Protein AF-A0A5W4RU26-F1 (afdb_monomer_lite)

Sequence (57 aa):
MKKEPRIYGSKWDRERLLFLRTHPLCAMCHEQGRVTAATVVDHIIPHKLKEALNSGN

Secondary structure (DSSP, 8-state):
------SS-HHHHHHHHHHHHH--B-HHHHHTT---B------SS--THHHHHHH--

Foldseek 3Di:
DDDDPDLDDPVCVVVFVVVCVVVQADPVCVVVVHGDGDPDDDDPDDPCSVVVVVVPD

Int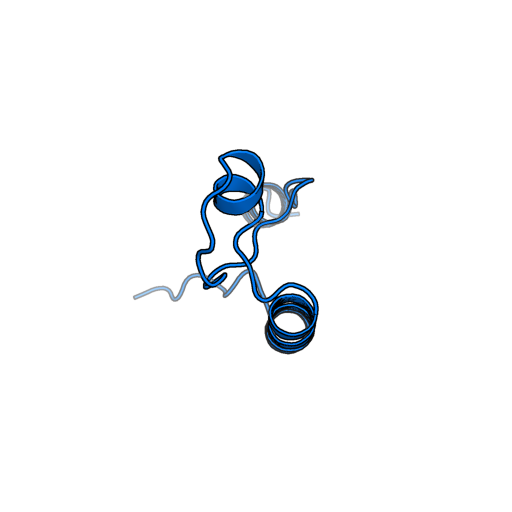erPro domains:
  IPR003615 HNH nuclease [cd00085] (16-57)

Organism: Salmonella derby (NCBI:txid28144)

Structure (mmCIF, N/CA/C/O backbone):
data_AF-A0A5W4RU26-F1
#
_entry.id   AF-A0A5W4RU26-F1
#
loop_
_atom_site.group_PDB
_atom_site.id
_atom_site.type_symbol
_atom_site.label_atom_id
_atom_site.label_alt_id
_atom_site.label_comp_id
_atom_site.label_asym_id
_atom_site.label_entity_id
_atom_site.label_seq_id
_atom_site.pdbx_PDB_ins_code
_atom_site.Cartn_x
_atom_site.Cartn_y
_atom_site.Cartn_z
_atom_site.occupancy
_atom_site.B_iso_or_equiv
_atom_site.auth_seq_id
_atom_site.auth_comp_id
_atom_site.auth_asym_id
_atom_site.auth_atom_id
_atom_site.pdbx_PDB_model_num
ATOM 1 N N . MET A 1 1 ? -14.697 -11.295 -30.503 1.00 50.12 1 MET A N 1
ATOM 2 C CA . MET A 1 1 ? -14.307 -10.379 -29.405 1.00 50.12 1 MET A CA 1
ATOM 3 C C . MET A 1 1 ? -12.788 -10.313 -29.341 1.00 50.12 1 MET A C 1
ATOM 5 O O . MET A 1 1 ? -12.174 -11.330 -29.041 1.00 50.12 1 MET A O 1
ATOM 9 N N . LYS A 1 2 ? -12.171 -9.173 -29.682 1.00 52.09 2 LYS A N 1
ATOM 10 C CA . LYS A 1 2 ? -10.725 -8.984 -29.482 1.00 52.09 2 LYS A CA 1
ATOM 11 C C . LYS A 1 2 ? -10.473 -8.870 -27.976 1.00 52.09 2 LYS A C 1
ATOM 13 O O . LYS A 1 2 ? -11.051 -8.005 -27.329 1.00 52.09 2 LYS A O 1
ATOM 18 N N . LYS A 1 3 ? -9.685 -9.789 -27.417 1.00 59.56 3 LYS A N 1
ATOM 19 C CA . LYS A 1 3 ? -9.278 -9.767 -26.008 1.00 59.56 3 LYS A CA 1
ATOM 20 C C . LYS A 1 3 ? -8.247 -8.651 -25.862 1.00 59.56 3 LYS A C 1
ATOM 22 O O . LYS A 1 3 ? -7.188 -8.738 -26.480 1.00 59.56 3 LYS A O 1
ATOM 27 N N . GLU A 1 4 ? -8.563 -7.606 -25.106 1.00 63.28 4 GLU A N 1
ATOM 28 C CA . GLU A 1 4 ? -7.557 -6.609 -24.744 1.00 63.28 4 GLU A CA 1
ATOM 29 C C . GLU A 1 4 ? -6.425 -7.324 -23.990 1.00 63.28 4 GLU A C 1
ATOM 31 O O . GLU A 1 4 ? -6.703 -8.119 -23.080 1.00 63.28 4 GLU A O 1
ATOM 36 N N . PRO A 1 5 ? -5.158 -7.136 -24.392 1.00 60.84 5 PRO A N 1
ATOM 37 C CA . PRO A 1 5 ? -4.044 -7.775 -23.714 1.00 60.84 5 PRO A CA 1
ATOM 38 C C . PRO A 1 5 ? -4.037 -7.321 -22.254 1.00 60.84 5 PRO A C 1
ATOM 40 O O . PRO A 1 5 ? -4.127 -6.126 -21.965 1.00 60.84 5 PRO A O 1
ATOM 43 N N . ARG A 1 6 ? -3.941 -8.274 -21.314 1.00 64.75 6 ARG A N 1
ATOM 44 C CA . ARG A 1 6 ? -3.727 -7.914 -19.908 1.00 64.75 6 ARG A CA 1
ATOM 45 C C . ARG A 1 6 ? -2.422 -7.127 -19.842 1.00 64.75 6 ARG A C 1
ATOM 47 O O . ARG A 1 6 ? -1.357 -7.687 -20.077 1.00 64.75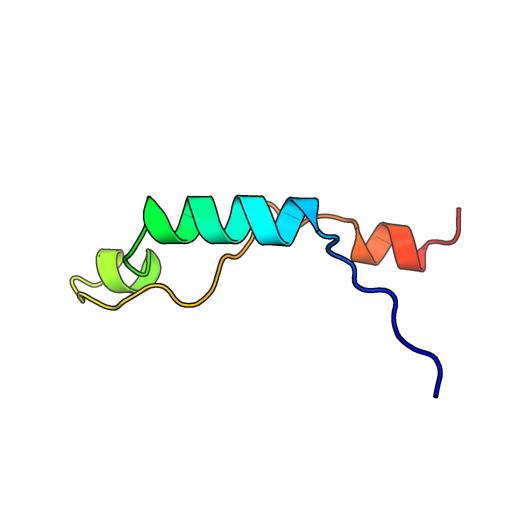 6 ARG A O 1
ATOM 54 N N . ILE A 1 7 ? -2.529 -5.845 -19.497 1.00 65.31 7 ILE A N 1
ATOM 55 C CA . ILE A 1 7 ? -1.387 -4.933 -19.322 1.00 65.31 7 ILE A CA 1
ATOM 56 C C . ILE A 1 7 ? -0.425 -5.489 -18.259 1.00 65.31 7 ILE A C 1
ATOM 58 O O . ILE A 1 7 ? 0.782 -5.275 -18.322 1.00 65.31 7 ILE A O 1
ATOM 62 N N . TYR A 1 8 ? -0.965 -6.258 -17.309 1.00 73.62 8 TYR A N 1
ATOM 63 C CA . TYR A 1 8 ? -0.229 -6.846 -16.203 1.00 73.62 8 TYR A CA 1
ATOM 64 C C . TYR A 1 8 ? -0.169 -8.378 -16.303 1.00 73.62 8 TYR A C 1
ATOM 66 O O . TYR A 1 8 ? -1.192 -9.060 -16.413 1.00 73.62 8 TYR A O 1
ATOM 74 N N . GLY A 1 9 ? 1.053 -8.917 -16.271 1.00 82.06 9 GLY A N 1
ATOM 75 C CA . GLY A 1 9 ? 1.334 -10.355 -16.293 1.00 82.06 9 GLY A CA 1
ATOM 76 C C . GLY A 1 9 ? 1.430 -10.992 -14.901 1.00 82.06 9 GLY A C 1
ATOM 77 O O . GLY A 1 9 ? 1.250 -10.338 -13.878 1.00 82.06 9 GLY A O 1
ATOM 78 N N . SER A 1 10 ? 1.798 -12.276 -14.854 1.00 86.19 10 SER A N 1
ATOM 79 C CA . SER A 1 10 ? 1.928 -13.066 -13.612 1.00 86.19 10 SER A CA 1
ATOM 80 C C . SER A 1 10 ? 2.908 -12.479 -12.586 1.00 86.19 10 SER A C 1
ATOM 82 O O . SER A 1 10 ? 2.710 -12.637 -11.382 1.00 86.19 10 SER A O 1
ATOM 84 N N . LYS A 1 11 ? 3.945 -11.767 -13.047 1.00 85.69 11 LYS A N 1
ATOM 85 C CA . LYS A 1 11 ? 4.878 -11.041 -12.174 1.00 85.69 11 LYS A CA 1
ATOM 86 C C . LYS A 1 11 ? 4.152 -9.979 -11.344 1.00 85.69 11 LYS A C 1
ATOM 88 O O . LYS A 1 11 ? 4.356 -9.919 -10.140 1.00 85.69 11 LYS A O 1
ATOM 93 N N .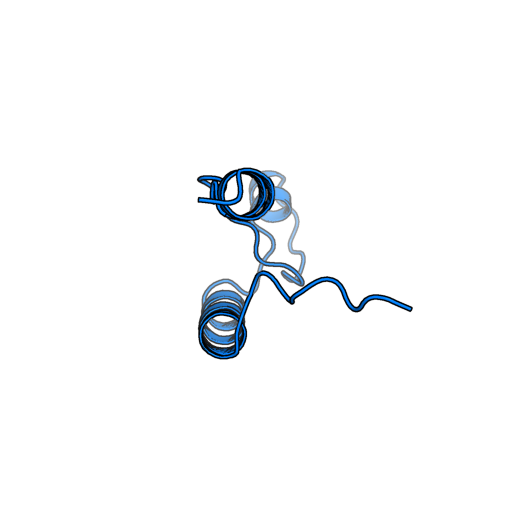 TRP A 1 12 ? 3.271 -9.195 -11.966 1.00 87.62 12 TRP A N 1
ATOM 94 C CA . TRP A 1 12 ? 2.479 -8.188 -11.258 1.00 87.62 12 TRP A CA 1
ATOM 95 C C . TRP A 1 12 ? 1.533 -8.825 -10.243 1.00 87.62 12 TRP A C 1
ATOM 97 O O . TRP A 1 12 ? 1.463 -8.359 -9.113 1.00 87.62 12 TRP A O 1
ATOM 107 N N . ASP A 1 13 ? 0.862 -9.921 -10.608 1.00 89.19 13 ASP A N 1
ATOM 108 C CA . ASP A 1 13 ? -0.052 -10.618 -9.696 1.00 89.19 13 ASP A CA 1
ATOM 109 C C . ASP A 1 13 ? 0.679 -11.070 -8.409 1.00 89.19 13 ASP A C 1
ATOM 111 O O . ASP A 1 13 ? 0.160 -10.892 -7.305 1.00 89.19 13 ASP A O 1
ATOM 115 N N . ARG A 1 14 ? 1.918 -11.575 -8.527 1.00 91.94 14 ARG A N 1
ATO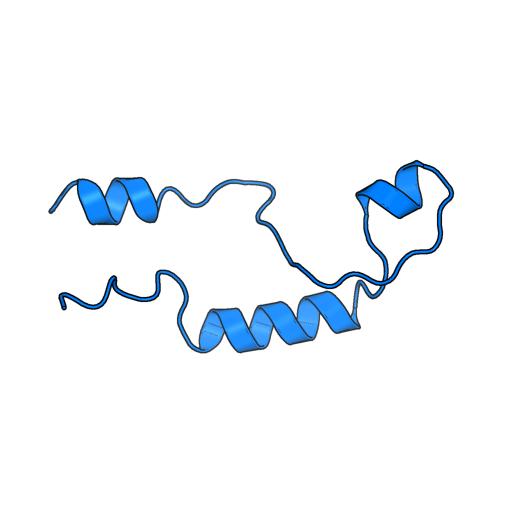M 116 C CA . ARG A 1 14 ? 2.761 -11.950 -7.377 1.00 91.94 14 ARG A CA 1
ATOM 117 C C . ARG A 1 14 ? 3.152 -10.745 -6.518 1.00 91.94 14 ARG A C 1
ATOM 119 O O . ARG A 1 14 ? 2.960 -10.789 -5.303 1.00 91.94 14 ARG A O 1
ATOM 126 N N . GLU A 1 15 ? 3.697 -9.696 -7.132 1.00 91.94 15 GLU A N 1
ATOM 127 C CA . GLU A 1 15 ? 4.144 -8.500 -6.404 1.00 91.94 15 GLU A CA 1
ATOM 128 C C . GLU A 1 15 ? 2.968 -7.785 -5.728 1.00 91.94 15 GLU A C 1
ATOM 130 O O . GLU A 1 15 ? 3.058 -7.405 -4.564 1.00 91.94 15 GLU A O 1
ATOM 135 N N . ARG A 1 16 ? 1.816 -7.701 -6.405 1.00 92.31 16 ARG A N 1
ATOM 136 C CA . ARG A 1 16 ? 0.572 -7.155 -5.852 1.00 92.31 16 ARG A CA 1
ATOM 137 C C . ARG A 1 16 ? 0.148 -7.886 -4.580 1.00 92.31 16 ARG A C 1
ATOM 139 O O . ARG A 1 16 ? -0.230 -7.245 -3.603 1.00 92.31 16 ARG A O 1
ATOM 146 N N . LEU A 1 17 ? 0.181 -9.220 -4.581 1.00 94.06 17 LEU A N 1
ATOM 147 C CA . LEU A 1 17 ? -0.182 -10.013 -3.402 1.00 94.06 17 LEU A CA 1
ATOM 148 C C . LEU A 1 17 ? 0.795 -9.799 -2.246 1.00 94.06 17 LEU A C 1
ATOM 150 O O . LEU A 1 17 ? 0.362 -9.697 -1.099 1.00 94.06 17 LEU A O 1
ATOM 154 N N . LEU A 1 18 ? 2.096 -9.726 -2.534 1.00 95.62 18 LEU A N 1
ATOM 155 C CA . LEU A 1 18 ? 3.104 -9.430 -1.521 1.00 95.62 18 LEU A CA 1
ATOM 156 C C . LEU A 1 18 ? 2.887 -8.032 -0.928 1.00 95.62 18 LEU A C 1
ATOM 158 O O . LEU A 1 18 ? 2.881 -7.884 0.291 1.00 95.62 18 LEU A O 1
ATOM 162 N N . PHE A 1 19 ? 2.631 -7.040 -1.780 1.00 94.75 19 PHE A N 1
ATOM 163 C CA . PHE A 1 19 ? 2.400 -5.661 -1.369 1.00 94.75 19 PHE A CA 1
ATOM 164 C C . PHE A 1 19 ? 1.160 -5.515 -0.482 1.00 94.75 19 PHE A C 1
ATOM 166 O O . PHE A 1 19 ? 1.230 -4.865 0.555 1.00 94.75 19 PHE A O 1
ATOM 173 N N . LEU A 1 20 ? 0.043 -6.168 -0.825 1.00 95.31 20 LEU A N 1
ATOM 174 C CA . LEU A 1 20 ? -1.169 -6.151 0.008 1.00 95.31 20 LEU A CA 1
ATOM 175 C C . LEU A 1 20 ? -0.979 -6.848 1.361 1.00 95.31 20 LEU A C 1
ATOM 177 O O . LEU A 1 20 ? -1.640 -6.490 2.330 1.00 95.31 20 LEU A O 1
ATOM 181 N N . ARG A 1 21 ? -0.085 -7.840 1.451 1.00 95.12 21 ARG A N 1
ATOM 182 C CA . ARG A 1 21 ? 0.234 -8.494 2.730 1.00 95.12 21 ARG A CA 1
ATOM 183 C C . ARG A 1 21 ? 1.069 -7.600 3.637 1.00 95.12 21 ARG A C 1
ATOM 185 O O . ARG A 1 21 ? 0.865 -7.622 4.845 1.00 95.12 21 ARG A O 1
ATOM 192 N N . THR A 1 22 ? 2.007 -6.842 3.071 1.00 95.88 22 THR A N 1
ATOM 193 C CA . THR A 1 22 ? 2.847 -5.908 3.835 1.00 95.88 22 THR A CA 1
ATOM 194 C C . THR A 1 22 ? 2.128 -4.595 4.147 1.00 95.88 22 THR A C 1
ATOM 196 O O . THR A 1 22 ? 2.402 -3.989 5.177 1.00 95.88 22 THR A O 1
ATOM 199 N N . HIS A 1 23 ? 1.161 -4.199 3.314 1.00 94.75 23 HIS A N 1
ATOM 200 C CA . HIS A 1 23 ? 0.329 -3.006 3.477 1.00 94.75 23 HIS A CA 1
ATOM 201 C C . HIS A 1 23 ? -1.155 -3.403 3.531 1.00 94.75 23 HIS A C 1
ATOM 203 O O . HIS A 1 23 ? -1.897 -3.187 2.570 1.00 94.75 23 HIS A O 1
ATOM 209 N N . PRO A 1 24 ? -1.613 -4.000 4.648 1.00 95.38 24 PRO A N 1
ATOM 210 C CA . PRO A 1 24 ? -2.972 -4.527 4.750 1.00 95.38 24 PRO A CA 1
ATOM 211 C C . PRO A 1 24 ? -4.044 -3.433 4.834 1.00 95.38 24 PRO A C 1
ATOM 213 O O . PRO A 1 24 ? -5.226 -3.740 4.697 1.00 95.38 24 PRO A O 1
ATOM 216 N N . LEU A 1 25 ? -3.664 -2.171 5.066 1.00 96.69 25 LEU A N 1
ATOM 217 C CA . LEU A 1 25 ? -4.584 -1.043 5.210 1.00 96.69 25 LEU A CA 1
ATOM 218 C C . LEU A 1 25 ? -4.542 -0.109 4.000 1.00 96.69 25 LEU A C 1
ATOM 220 O O . LEU A 1 25 ? -3.498 0.116 3.393 1.00 96.69 25 LEU A O 1
ATOM 224 N N . CYS A 1 26 ? -5.693 0.472 3.672 1.00 96.06 26 CYS A N 1
ATOM 225 C CA . CYS A 1 26 ? -5.804 1.493 2.641 1.00 96.06 26 CYS A CA 1
ATOM 226 C C . CYS A 1 26 ? -5.086 2.772 3.089 1.00 96.06 26 CYS A C 1
ATOM 228 O O . CYS A 1 26 ? -5.485 3.386 4.079 1.00 96.06 26 CYS A O 1
ATOM 230 N N . ALA A 1 27 ? -4.084 3.204 2.319 1.00 94.06 27 ALA A N 1
ATOM 231 C CA . ALA A 1 27 ? -3.296 4.402 2.612 1.00 94.06 27 ALA A CA 1
ATOM 232 C C . ALA A 1 27 ? -4.169 5.664 2.755 1.00 94.06 27 ALA A C 1
ATOM 234 O O . ALA A 1 27 ? -4.077 6.362 3.758 1.00 94.06 27 ALA A O 1
ATOM 235 N N . MET A 1 28 ? -5.105 5.890 1.825 1.00 94.56 28 MET A N 1
ATOM 236 C CA . MET A 1 28 ? -6.001 7.057 1.864 1.00 94.56 28 MET A CA 1
ATOM 237 C C . MET A 1 28 ? -6.948 7.041 3.069 1.00 94.56 28 MET A C 1
ATOM 239 O O . MET A 1 28 ? -7.281 8.082 3.628 1.00 94.56 28 MET A O 1
ATOM 243 N N . CYS A 1 29 ? -7.428 5.858 3.468 1.00 96.12 29 CYS A N 1
ATOM 244 C CA . CYS A 1 29 ? -8.279 5.740 4.651 1.00 96.12 29 CYS A CA 1
ATOM 245 C C . CYS A 1 29 ? -7.462 5.978 5.922 1.00 96.12 29 CYS A C 1
ATOM 247 O O . CYS A 1 29 ? -7.926 6.683 6.814 1.00 96.12 29 CYS A O 1
ATOM 249 N N . HIS A 1 30 ? -6.241 5.444 5.971 1.00 94.50 30 HIS A N 1
ATOM 250 C CA . HIS A 1 30 ? -5.326 5.619 7.090 1.00 94.50 30 HIS A CA 1
ATOM 251 C C . HIS A 1 30 ? -4.975 7.098 7.317 1.00 94.50 30 HIS A C 1
ATOM 253 O O . HIS A 1 30 ? -5.023 7.560 8.452 1.00 94.50 30 HIS A O 1
ATOM 259 N N . GLU A 1 31 ? -4.729 7.869 6.253 1.00 94.12 31 GLU A N 1
ATOM 260 C CA . GLU A 1 31 ? -4.523 9.329 6.330 1.00 94.12 31 GLU A CA 1
ATOM 261 C C . GLU A 1 31 ? -5.723 10.080 6.923 1.00 94.12 31 GLU A C 1
ATOM 263 O O . GLU A 1 31 ? -5.562 11.108 7.574 1.00 94.12 31 GLU A O 1
ATOM 268 N N . GLN A 1 32 ? -6.931 9.547 6.746 1.00 96.44 32 GLN A N 1
ATOM 269 C CA . GLN A 1 32 ? -8.167 10.096 7.310 1.00 96.44 32 GLN A CA 1
ATOM 270 C C . GLN A 1 32 ? -8.487 9.536 8.708 1.00 96.44 32 GLN A C 1
ATOM 272 O O . GLN A 1 32 ? -9.589 9.746 9.213 1.00 96.44 32 GLN A O 1
ATOM 277 N N . GLY A 1 33 ? -7.575 8.773 9.320 1.00 95.81 33 GLY A N 1
ATOM 278 C CA . GLY A 1 33 ? -7.784 8.126 10.619 1.00 95.81 33 GLY A CA 1
ATOM 279 C C . GLY A 1 33 ? -8.744 6.930 10.585 1.00 95.81 33 GLY A C 1
ATOM 280 O O . GLY A 1 33 ? -9.219 6.488 11.629 1.00 95.81 33 GLY A O 1
ATOM 281 N N . ARG A 1 34 ? -9.055 6.392 9.399 1.00 96.50 34 ARG A N 1
ATOM 282 C CA . ARG A 1 34 ? -9.956 5.245 9.218 1.00 96.50 34 ARG A CA 1
ATOM 283 C C . ARG A 1 34 ? -9.164 3.956 9.015 1.00 96.50 34 ARG A C 1
ATOM 285 O O . ARG A 1 34 ? -8.309 3.863 8.137 1.00 96.50 34 ARG A O 1
ATOM 292 N N . VAL A 1 35 ? -9.519 2.915 9.767 1.00 96.19 35 VAL A N 1
ATOM 293 C CA . VAL A 1 35 ? -8.955 1.570 9.595 1.00 96.19 35 VAL A CA 1
ATOM 294 C C . VAL A 1 35 ? -9.798 0.810 8.574 1.00 96.19 35 VAL A C 1
ATOM 296 O O . VAL A 1 35 ? -10.926 0.408 8.844 1.00 96.19 35 VAL A O 1
ATOM 299 N N . THR A 1 36 ? -9.275 0.649 7.362 1.00 96.81 36 THR A N 1
ATOM 300 C CA . THR A 1 36 ? -9.958 -0.052 6.265 1.00 96.81 36 THR A CA 1
ATOM 301 C C . THR A 1 36 ? -8.962 -0.941 5.538 1.00 96.81 36 THR A C 1
ATOM 303 O O . THR A 1 36 ? -7.862 -0.488 5.229 1.00 96.81 36 THR A O 1
ATOM 306 N N . ALA A 1 37 ? -9.3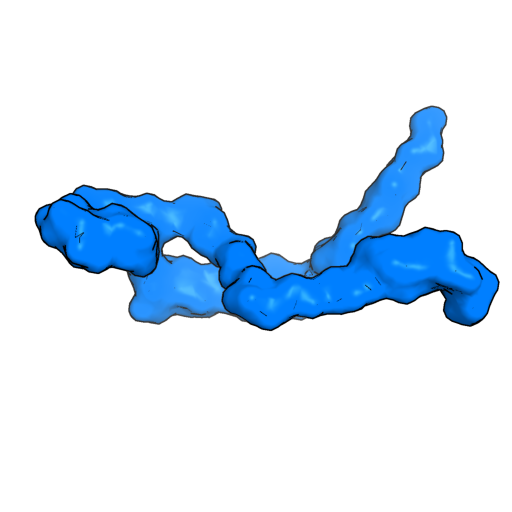42 -2.189 5.260 1.00 96.69 37 ALA A N 1
ATOM 307 C CA . ALA A 1 37 ? -8.482 -3.134 4.554 1.00 96.69 37 ALA A CA 1
ATOM 308 C C . ALA A 1 37 ? -8.207 -2.680 3.108 1.00 96.69 37 ALA A C 1
ATOM 310 O O . ALA A 1 37 ? -9.117 -2.241 2.401 1.00 96.69 37 ALA A O 1
ATOM 311 N N . ALA A 1 38 ? -6.960 -2.804 2.654 1.00 96.19 38 ALA A N 1
ATOM 312 C CA . ALA A 1 38 ? -6.591 -2.566 1.265 1.00 96.19 38 ALA A CA 1
ATOM 313 C C . ALA A 1 38 ? -7.062 -3.726 0.374 1.00 96.19 38 ALA A C 1
ATOM 315 O O . ALA A 1 38 ? -6.761 -4.891 0.629 1.00 96.19 38 ALA A O 1
ATOM 316 N N . THR A 1 39 ? -7.776 -3.410 -0.706 1.00 94.19 39 THR A N 1
ATOM 317 C CA . THR A 1 39 ? -8.262 -4.396 -1.693 1.00 94.19 39 THR A CA 1
ATOM 318 C C . THR A 1 39 ? -7.622 -4.225 -3.067 1.00 94.19 39 THR A C 1
ATOM 320 O O . THR A 1 39 ? -7.682 -5.126 -3.907 1.00 94.19 39 THR A O 1
ATOM 323 N N . VAL A 1 40 ? -6.983 -3.081 -3.305 1.00 91.44 40 VAL A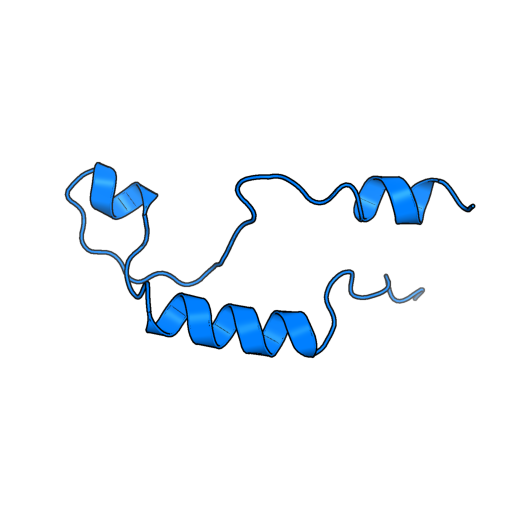 N 1
ATOM 324 C CA . VAL A 1 40 ? -6.383 -2.691 -4.580 1.00 91.44 40 VAL A CA 1
ATOM 325 C C . VAL A 1 40 ? -4.982 -2.138 -4.352 1.00 91.44 40 VAL A C 1
ATOM 327 O O . VAL A 1 40 ? -4.675 -1.621 -3.282 1.00 91.44 40 VAL A O 1
ATOM 330 N N . VAL A 1 41 ? -4.141 -2.274 -5.373 1.00 91.44 41 VAL A N 1
ATOM 331 C CA . VAL A 1 41 ? -2.813 -1.660 -5.431 1.00 91.44 41 VAL A CA 1
ATOM 332 C C . VAL A 1 41 ? -2.807 -0.802 -6.674 1.00 91.44 41 VAL A C 1
ATOM 334 O O . VAL A 1 41 ? -3.108 -1.309 -7.757 1.00 91.44 41 VAL A O 1
ATOM 337 N N . ASP A 1 42 ? -2.492 0.471 -6.492 1.00 88.12 42 ASP A N 1
ATOM 338 C CA . ASP A 1 42 ? -2.355 1.425 -7.580 1.00 88.12 42 ASP A CA 1
ATOM 339 C C . ASP A 1 42 ? -0.920 1.946 -7.655 1.00 88.12 42 ASP A C 1
ATOM 341 O O . ASP A 1 42 ? -0.183 1.941 -6.665 1.00 88.12 42 ASP A O 1
ATOM 345 N N . HIS A 1 43 ? -0.511 2.358 -8.850 1.00 85.81 43 HIS A N 1
ATOM 346 C CA . HIS A 1 43 ? 0.826 2.884 -9.077 1.00 85.81 43 HIS A CA 1
ATOM 347 C C . HIS A 1 43 ? 0.849 4.381 -8.782 1.00 85.81 43 HIS A C 1
ATOM 349 O O . HIS A 1 43 ? 0.157 5.150 -9.438 1.00 85.81 43 HIS A O 1
ATOM 355 N N . ILE A 1 44 ? 1.712 4.806 -7.856 1.00 85.19 44 ILE A N 1
ATOM 356 C CA . ILE A 1 44 ? 1.921 6.233 -7.553 1.00 85.19 44 ILE A CA 1
ATOM 357 C C . ILE A 1 44 ? 2.468 6.969 -8.783 1.00 85.19 44 ILE A C 1
ATOM 359 O O . ILE A 1 44 ? 2.026 8.066 -9.114 1.00 85.19 44 ILE A O 1
ATOM 363 N N . ILE A 1 45 ? 3.428 6.350 -9.476 1.00 83.75 45 ILE A N 1
ATOM 364 C CA . ILE A 1 45 ? 3.932 6.841 -10.758 1.00 83.75 45 ILE A CA 1
ATOM 365 C C . ILE A 1 45 ? 3.248 6.015 -11.847 1.00 83.75 45 ILE A C 1
ATOM 367 O O . ILE A 1 45 ? 3.515 4.812 -11.939 1.00 83.75 45 ILE A O 1
ATOM 371 N N . PRO A 1 46 ? 2.374 6.618 -12.670 1.00 78.69 46 PRO A N 1
ATOM 372 C CA . PRO A 1 46 ? 1.632 5.875 -13.670 1.00 78.69 46 PRO A CA 1
ATOM 373 C C . PRO A 1 46 ? 2.594 5.254 -14.678 1.00 78.69 46 PRO A C 1
ATOM 375 O O . PRO A 1 46 ? 3.478 5.911 -15.237 1.00 78.69 46 PRO A O 1
ATOM 378 N N . HIS A 1 47 ? 2.405 3.966 -14.948 1.00 68.06 47 HIS A N 1
ATOM 379 C CA . HIS A 1 47 ? 3.104 3.335 -16.050 1.00 68.06 47 HIS A CA 1
ATOM 380 C C . HIS A 1 47 ? 2.593 3.913 -17.370 1.00 68.06 47 HIS A C 1
ATOM 382 O O . HIS A 1 47 ? 1.414 3.781 -17.693 1.00 68.06 47 HIS A O 1
ATOM 388 N N . LYS A 1 48 ? 3.497 4.424 -18.210 1.00 67.62 48 LYS A N 1
ATOM 389 C CA . LYS A 1 48 ? 3.197 4.796 -19.606 1.00 67.62 48 LYS A CA 1
ATOM 390 C C . LYS A 1 48 ? 2.878 3.588 -20.503 1.00 67.62 48 LYS A C 1
ATOM 392 O O . LYS A 1 48 ? 2.828 3.714 -21.716 1.00 67.62 48 LYS A O 1
ATOM 397 N N . LEU A 1 49 ? 2.661 2.401 -19.931 1.00 64.50 49 LEU A N 1
ATOM 398 C CA . LEU A 1 49 ? 2.404 1.148 -20.648 1.00 64.50 49 LEU A CA 1
ATOM 399 C C . LEU A 1 49 ? 1.179 1.232 -21.563 1.00 64.50 49 LEU A C 1
ATOM 401 O O . LEU A 1 49 ? 1.211 0.679 -22.656 1.00 64.50 49 LEU A O 1
ATOM 405 N N . LYS A 1 50 ? 0.119 1.940 -21.153 1.00 60.94 50 LYS A N 1
ATOM 406 C CA . LYS A 1 50 ? -1.068 2.126 -22.000 1.00 60.94 50 LYS A CA 1
ATOM 407 C C . LYS A 1 50 ? -0.783 3.043 -23.194 1.00 60.94 50 LYS A C 1
ATOM 409 O O . LYS A 1 50 ? -1.247 2.765 -24.292 1.00 60.94 50 LYS A O 1
ATOM 414 N N . GLU A 1 51 ? 0.022 4.087 -22.999 1.00 59.19 51 GLU A N 1
ATOM 415 C CA . GLU A 1 51 ? 0.498 4.956 -24.085 1.00 59.19 51 GLU A CA 1
ATOM 416 C C . GLU A 1 51 ? 1.449 4.200 -25.023 1.00 59.19 51 GLU A C 1
ATOM 418 O O . GLU A 1 51 ? 1.292 4.276 -26.236 1.00 59.19 51 GLU A O 1
ATOM 423 N N . ALA A 1 52 ? 2.364 3.397 -24.468 1.00 57.97 52 ALA A N 1
ATOM 424 C CA . ALA A 1 52 ? 3.299 2.570 -25.224 1.00 57.97 52 ALA A CA 1
ATOM 425 C C . ALA A 1 52 ? 2.573 1.518 -26.083 1.00 57.97 52 ALA A C 1
ATOM 427 O O . ALA A 1 52 ? 2.830 1.431 -27.282 1.00 57.97 52 ALA A O 1
ATOM 428 N N . LEU A 1 53 ? 1.602 0.791 -25.510 1.00 59.16 53 LEU A N 1
ATOM 429 C CA . LEU A 1 53 ? 0.758 -0.168 -26.240 1.00 59.16 53 LEU A CA 1
ATOM 430 C C . LEU A 1 53 ? -0.052 0.497 -27.364 1.00 59.16 53 LEU A C 1
ATOM 432 O O . LEU A 1 53 ? -0.239 -0.110 -28.415 1.00 59.16 53 LEU A O 1
ATOM 436 N N . ASN A 1 54 ? -0.515 1.736 -27.163 1.00 58.75 54 ASN A N 1
ATOM 437 C CA . ASN A 1 54 ? -1.257 2.489 -28.178 1.00 58.75 54 ASN A CA 1
ATOM 438 C C . ASN A 1 54 ? -0.354 3.106 -29.261 1.00 58.75 54 ASN A C 1
ATOM 440 O O . ASN A 1 54 ? -0.838 3.385 -30.355 1.00 58.75 54 ASN A O 1
ATOM 444 N N . SER A 1 55 ? 0.933 3.329 -28.975 1.00 58.50 55 SER A N 1
ATOM 445 C CA . SER A 1 55 ? 1.875 3.972 -29.903 1.00 58.50 55 SER A CA 1
ATOM 446 C C . SER A 1 55 ? 2.462 3.054 -30.981 1.00 58.50 55 SER A C 1
ATOM 448 O O . SER A 1 55 ? 3.090 3.563 -31.901 1.00 58.50 55 SER A O 1
ATOM 450 N N . GLY A 1 56 ? 2.227 1.737 -30.913 1.00 52.72 56 GLY A N 1
ATOM 451 C CA . GLY A 1 56 ? 2.461 0.815 -32.035 1.00 52.72 56 GLY A CA 1
ATOM 452 C C . GLY A 1 56 ? 3.893 0.734 -32.582 1.00 52.72 56 GLY A C 1
ATOM 453 O O . GLY A 1 56 ? 4.047 0.313 -33.726 1.00 52.72 56 GLY A O 1
ATOM 454 N N . ASN A 1 57 ? 4.906 1.131 -31.804 1.00 44.97 57 ASN A N 1
ATOM 455 C CA . ASN A 1 57 ? 6.321 0.915 -32.133 1.00 44.97 57 ASN A CA 1
ATOM 456 C C . ASN A 1 57 ? 6.807 -0.446 -31.634 1.00 44.97 57 ASN A C 1
ATOM 458 O O . ASN A 1 57 ? 6.470 -0.798 -30.479 1.00 44.97 57 ASN A O 1
#

Radius of gyration: 14.99 Å; chains: 1; bounding box: 21×23×43 Å

pLDDT: mean 81.56, std 16.12, range [44.97, 96.81]